Protein AF-A0A2P6SEM5-F1 (afdb_monomer_lite)

pLDDT: mean 83.67, std 12.97, range [39.5, 96.44]

Radius of gyration: 16.96 Å; chains: 1; bounding box: 48×29×45 Å

Organism: Rosa chinensis (NCBI:txid74649)

Structure (mmCIF, N/CA/C/O backbone):
data_AF-A0A2P6SEM5-F1
#
_entry.id   AF-A0A2P6SEM5-F1
#
loop_
_atom_site.group_PDB
_atom_site.id
_atom_site.type_symbol
_atom_site.label_atom_id
_atom_site.label_alt_id
_atom_site.label_comp_id
_atom_site.label_asym_id
_atom_site.label_entity_id
_atom_site.label_seq_id
_atom_site.pdbx_PDB_ins_code
_atom_site.Cartn_x
_atom_site.Cartn_y
_atom_site.Cartn_z
_atom_site.occupancy
_atom_site.B_iso_or_equiv
_atom_site.auth_seq_id
_atom_site.auth_comp_id
_atom_site.auth_asym_id
_atom_site.auth_atom_id
_atom_site.pdbx_PDB_model_num
ATOM 1 N N . MET A 1 1 ? -28.334 1.230 -0.173 1.00 42.72 1 MET A N 1
ATOM 2 C CA . MET A 1 1 ? -28.646 0.830 1.215 1.00 42.72 1 MET A CA 1
ATOM 3 C C . MET A 1 1 ? -27.446 1.240 2.062 1.00 42.72 1 MET A C 1
ATOM 5 O O . MET A 1 1 ? -26.422 0.581 1.981 1.00 42.72 1 MET A O 1
ATOM 9 N N . LYS A 1 2 ? -27.495 2.407 2.725 1.00 39.50 2 LYS A N 1
ATOM 10 C CA . LYS A 1 2 ? -26.401 2.884 3.588 1.00 39.50 2 LYS A CA 1
ATOM 11 C C . LYS A 1 2 ? -26.399 2.022 4.843 1.00 39.50 2 LYS A C 1
ATOM 13 O O . LYS A 1 2 ? -27.320 2.126 5.647 1.00 39.50 2 LYS A O 1
ATOM 18 N N . THR A 1 3 ? -25.429 1.131 4.980 1.00 47.25 3 THR A N 1
ATOM 19 C CA . THR A 1 3 ? -25.247 0.415 6.240 1.00 47.25 3 THR A CA 1
ATOM 20 C C . THR A 1 3 ? -24.396 1.272 7.161 1.00 47.25 3 THR A C 1
ATOM 22 O O . THR A 1 3 ? -23.399 1.844 6.740 1.00 47.25 3 THR A O 1
ATOM 25 N N . THR A 1 4 ? -24.797 1.328 8.421 1.00 54.16 4 THR A N 1
ATOM 26 C CA . THR A 1 4 ? -24.304 2.104 9.570 1.00 54.16 4 THR A CA 1
ATOM 27 C C . THR A 1 4 ? -22.833 1.849 9.971 1.00 54.16 4 THR A C 1
ATOM 29 O O . THR A 1 4 ? -22.451 2.048 11.123 1.00 54.16 4 THR A O 1
ATOM 32 N N . TYR A 1 5 ? -21.995 1.390 9.038 1.00 64.81 5 TYR A N 1
ATOM 33 C CA . TYR A 1 5 ? -20.649 0.862 9.266 1.00 64.81 5 TYR A CA 1
ATOM 34 C C . TYR A 1 5 ? -19.567 1.495 8.386 1.00 64.81 5 TYR A C 1
ATOM 36 O O . TYR A 1 5 ? -18.416 1.066 8.476 1.00 64.81 5 TYR A O 1
ATOM 44 N N . ASP A 1 6 ? -19.888 2.501 7.572 1.00 81.38 6 ASP A N 1
ATOM 45 C CA . ASP A 1 6 ? -18.871 3.191 6.781 1.00 81.38 6 ASP A CA 1
ATOM 46 C C . ASP A 1 6 ? -17.924 3.954 7.713 1.00 81.38 6 ASP A C 1
ATOM 48 O O . ASP A 1 6 ? -18.327 4.818 8.502 1.00 81.38 6 ASP A O 1
ATOM 52 N N . ARG A 1 7 ? -16.640 3.590 7.655 1.00 87.81 7 ARG A N 1
ATOM 53 C CA . ARG A 1 7 ? -15.608 4.139 8.535 1.00 87.81 7 ARG A CA 1
ATOM 54 C C . ARG A 1 7 ? -14.496 4.780 7.739 1.00 87.81 7 ARG A C 1
ATOM 56 O O . ARG A 1 7 ? -13.985 4.198 6.786 1.00 87.81 7 ARG A O 1
ATOM 63 N N . LEU A 1 8 ? -14.067 5.945 8.198 1.00 90.88 8 LEU A N 1
ATOM 64 C CA . LEU A 1 8 ? -12.895 6.630 7.679 1.00 90.88 8 LEU A CA 1
ATOM 65 C C . LEU A 1 8 ? -11.701 6.275 8.557 1.00 90.88 8 LEU A C 1
ATOM 67 O O . LEU A 1 8 ? -11.716 6.518 9.763 1.00 90.88 8 LEU A O 1
ATOM 71 N N . LEU A 1 9 ? -10.665 5.703 7.951 1.00 91.12 9 LEU A N 1
ATOM 72 C CA . LEU A 1 9 ? -9.380 5.499 8.605 1.00 91.12 9 LEU A CA 1
ATOM 73 C C . LEU A 1 9 ? -8.507 6.729 8.361 1.00 91.12 9 LEU A C 1
ATOM 75 O O . LEU A 1 9 ? -8.141 7.021 7.226 1.00 91.12 9 LEU A O 1
ATOM 79 N N . VAL A 1 10 ? -8.170 7.440 9.430 1.00 90.44 10 VAL A N 1
ATOM 80 C CA . VAL A 1 10 ? -7.454 8.714 9.370 1.00 90.44 10 VAL A CA 1
ATOM 81 C C . VAL A 1 10 ? -6.132 8.594 10.112 1.00 90.44 10 VAL A C 1
ATOM 83 O O . VAL A 1 10 ? -6.073 8.181 11.271 1.00 90.44 10 VAL A O 1
ATOM 86 N N . GLN A 1 11 ? -5.055 8.997 9.444 1.00 86.50 11 GLN A N 1
ATOM 87 C CA . GLN A 1 11 ? -3.754 9.163 10.076 1.00 86.50 11 GLN A CA 1
ATOM 88 C C . GLN A 1 11 ? -3.711 10.513 10.799 1.00 86.50 11 GLN A C 1
ATOM 90 O O . GLN A 1 11 ? -3.517 11.556 10.177 1.00 86.50 11 GLN A O 1
ATOM 95 N N . THR A 1 12 ? -3.911 10.499 12.116 1.00 73.94 12 THR A N 1
ATOM 96 C CA . THR A 1 12 ? -3.841 11.698 12.958 1.00 73.94 12 THR A CA 1
ATOM 97 C C . THR A 1 12 ? -2.395 11.970 13.372 1.00 73.94 12 THR A C 1
ATOM 99 O O . THR A 1 12 ? -1.648 11.060 13.731 1.00 73.94 12 THR A O 1
ATOM 102 N N . ARG A 1 13 ? -1.965 13.236 13.300 1.00 64.75 13 ARG A N 1
ATOM 103 C CA . ARG A 1 13 ? -0.644 13.668 13.780 1.00 64.75 13 ARG A CA 1
ATOM 104 C C . ARG A 1 13 ? -0.670 13.794 15.301 1.00 64.75 13 ARG A C 1
ATOM 106 O O . ARG A 1 13 ? -0.695 14.901 15.819 1.00 64.75 13 ARG A O 1
ATOM 113 N N . GLU A 1 14 ? -0.673 12.680 16.016 1.00 55.03 14 GLU A N 1
ATOM 114 C CA . GLU A 1 14 ? -0.444 12.707 17.460 1.00 55.03 14 GLU A CA 1
ATOM 115 C C . GLU A 1 14 ? 0.851 11.957 17.762 1.00 55.03 14 GLU A C 1
ATOM 117 O O . GLU A 1 14 ? 0.902 10.735 17.877 1.00 55.03 14 GLU A O 1
ATOM 122 N N . SER A 1 15 ? 1.951 12.711 17.778 1.00 50.16 15 SER A N 1
ATOM 123 C CA . SER A 1 15 ? 3.284 12.201 18.074 1.00 50.16 15 SER A CA 1
ATOM 124 C C . SER A 1 15 ? 3.467 12.095 19.585 1.00 50.16 15 SER A C 1
ATOM 126 O O . SER A 1 15 ? 4.014 12.995 20.220 1.00 50.16 15 SER A O 1
ATOM 128 N N . ARG A 1 16 ? 3.035 10.978 20.171 1.00 55.25 16 ARG A N 1
ATOM 129 C CA . ARG A 1 16 ? 3.664 10.481 21.400 1.00 55.25 16 ARG A CA 1
ATOM 130 C C . ARG A 1 16 ? 4.740 9.501 20.951 1.00 55.25 16 ARG A C 1
ATOM 132 O O . ARG A 1 16 ? 4.415 8.505 20.316 1.00 55.25 16 ARG A O 1
ATOM 139 N N . MET A 1 17 ? 5.997 9.864 21.196 1.00 56.28 17 MET A N 1
ATOM 140 C CA . MET A 1 17 ? 7.232 9.465 20.491 1.00 56.28 17 MET A CA 1
ATOM 141 C C . MET A 1 17 ? 7.621 7.974 20.470 1.00 56.28 17 MET A C 1
ATOM 143 O O . MET A 1 17 ? 8.775 7.667 20.229 1.00 56.28 17 MET A O 1
ATOM 147 N N . ASP A 1 18 ? 6.677 7.048 20.594 1.00 62.50 18 ASP A N 1
ATOM 148 C CA . ASP A 1 18 ? 6.921 5.620 20.389 1.00 62.50 18 ASP A CA 1
ATOM 149 C C . ASP A 1 18 ? 5.773 4.943 19.626 1.00 62.50 18 ASP A C 1
ATOM 151 O O . ASP A 1 18 ? 6.010 4.151 18.718 1.00 62.50 18 ASP A O 1
ATOM 155 N N . ARG A 1 19 ? 4.511 5.301 19.885 1.00 68.12 19 ARG A N 1
ATOM 156 C CA . ARG A 1 19 ? 3.351 4.590 19.325 1.00 68.12 19 ARG A CA 1
ATOM 157 C C . ARG A 1 19 ? 2.729 5.326 18.146 1.00 68.12 19 ARG A C 1
ATOM 159 O O . ARG A 1 19 ? 2.396 6.505 18.229 1.00 68.12 19 ARG A O 1
ATOM 166 N N . LYS A 1 20 ? 2.534 4.605 17.040 1.00 77.81 20 LYS A N 1
ATOM 167 C CA . LYS A 1 20 ? 1.843 5.106 15.844 1.00 77.81 20 LYS A CA 1
ATOM 168 C C . LYS A 1 20 ? 0.386 4.663 15.901 1.00 77.81 20 LYS A C 1
ATOM 170 O O . LYS A 1 20 ? 0.115 3.465 15.884 1.00 77.81 20 LYS A O 1
ATOM 175 N N . PHE A 1 21 ? -0.535 5.619 15.933 1.00 82.50 21 PHE A N 1
ATOM 176 C CA . PHE A 1 21 ? -1.970 5.349 15.951 1.00 82.50 21 PHE A CA 1
ATOM 177 C C . PHE A 1 21 ? -2.639 5.798 14.658 1.00 82.50 21 PHE A C 1
ATOM 179 O O . PHE A 1 21 ? -2.216 6.755 14.006 1.00 82.50 21 PHE A O 1
ATOM 186 N N . LEU A 1 22 ? -3.706 5.094 14.304 1.00 87.75 22 LEU A N 1
ATOM 187 C CA . LEU A 1 22 ? -4.664 5.497 13.288 1.00 87.75 22 LEU A CA 1
ATOM 188 C C . LEU A 1 22 ? -6.032 5.619 13.946 1.00 87.75 22 LEU A C 1
ATOM 190 O O . LEU A 1 22 ? -6.405 4.793 14.773 1.00 87.75 22 LEU A O 1
ATOM 194 N N . SER A 1 23 ? -6.782 6.647 13.583 1.00 90.06 23 SER A N 1
ATOM 195 C CA . SER A 1 23 ? -8.102 6.902 14.149 1.00 90.06 23 SER A CA 1
ATOM 196 C C . SER A 1 23 ? -9.183 6.445 13.178 1.00 90.06 23 SER A C 1
ATOM 198 O O . SER A 1 23 ? -9.115 6.742 11.986 1.00 90.06 23 SER A O 1
ATOM 200 N N . LEU A 1 24 ? -10.189 5.733 13.681 1.00 91.12 24 LEU A N 1
ATOM 201 C CA . LEU A 1 24 ? -11.408 5.434 12.940 1.00 91.12 24 LEU A CA 1
ATOM 202 C C . LEU A 1 24 ? -12.464 6.483 13.251 1.00 91.12 24 LEU A C 1
ATOM 204 O O . LEU A 1 24 ? -12.750 6.757 14.416 1.00 91.12 24 LEU A O 1
ATOM 208 N N . PHE A 1 25 ? -13.091 7.003 12.208 1.00 92.12 25 PHE A N 1
ATOM 209 C CA . PHE A 1 25 ? -14.193 7.950 12.291 1.00 92.12 25 PHE A CA 1
ATOM 210 C C . PHE A 1 25 ? -15.436 7.374 11.622 1.00 92.12 25 PHE A C 1
ATOM 212 O O . PHE A 1 25 ? -15.333 6.592 10.677 1.00 92.12 25 PHE A O 1
ATOM 219 N N . CYS A 1 26 ? -16.610 7.768 12.105 1.00 90.94 26 CYS A N 1
ATOM 220 C CA . CYS A 1 26 ? -17.852 7.566 11.364 1.00 90.94 26 CYS A CA 1
ATOM 221 C C . CYS A 1 26 ? -17.802 8.384 10.066 1.00 90.94 26 CYS A C 1
ATOM 223 O O . CYS A 1 26 ? -17.462 9.567 10.114 1.00 90.94 26 CYS A O 1
ATOM 225 N N . ALA A 1 27 ? -18.132 7.777 8.924 1.00 90.44 27 ALA A N 1
ATOM 226 C CA . ALA A 1 27 ? -18.087 8.477 7.642 1.00 90.44 27 ALA A CA 1
ATOM 227 C C . ALA A 1 27 ? -19.172 9.554 7.493 1.00 90.44 27 ALA A C 1
ATOM 229 O O . ALA A 1 27 ? -18.932 10.551 6.821 1.00 90.44 27 ALA A O 1
ATOM 230 N N . ASP A 1 28 ? -20.334 9.380 8.132 1.00 89.94 28 ASP A N 1
ATOM 231 C CA . ASP A 1 28 ? -21.425 10.357 8.047 1.00 89.94 28 ASP A CA 1
ATOM 232 C C . ASP A 1 28 ? -21.264 11.499 9.066 1.00 89.94 28 ASP A C 1
ATOM 234 O O . ASP A 1 28 ? -21.460 12.663 8.729 1.00 89.94 28 ASP A O 1
ATOM 238 N N . SER A 1 29 ? -20.918 11.185 10.322 1.00 92.69 29 SER A N 1
ATOM 239 C CA . SER A 1 29 ? -20.873 12.190 11.398 1.00 92.69 29 SER A CA 1
ATOM 240 C C . SER A 1 29 ? -19.490 12.777 11.663 1.00 92.69 29 SER A C 1
ATOM 242 O O . SER A 1 29 ? -19.381 13.732 12.427 1.00 92.69 29 SER A O 1
ATOM 244 N N . PHE A 1 30 ? -18.427 12.186 11.106 1.00 89.75 30 PHE A N 1
ATOM 245 C CA . PHE A 1 30 ? -17.031 12.519 11.418 1.00 89.75 30 PHE A CA 1
ATOM 246 C C . PHE A 1 30 ? -16.691 12.470 12.916 1.00 89.75 30 PHE A C 1
ATOM 248 O O . PHE A 1 30 ? -15.674 13.009 13.350 1.00 89.75 30 PHE A O 1
ATOM 255 N N . ALA A 1 31 ? -17.510 11.794 13.725 1.00 91.56 31 ALA A N 1
ATOM 256 C CA . ALA A 1 31 ? -17.198 11.544 15.121 1.00 91.56 31 ALA A CA 1
ATOM 257 C C . ALA A 1 31 ? -16.099 10.478 15.216 1.00 91.56 31 ALA A C 1
ATOM 259 O O . ALA A 1 31 ? -16.181 9.428 14.564 1.00 91.56 31 ALA A O 1
ATOM 260 N N . LYS A 1 32 ? -15.072 10.741 16.036 1.00 91.25 32 LYS A N 1
ATOM 261 C CA . LYS A 1 32 ? -14.029 9.755 16.342 1.00 91.25 32 LYS A CA 1
ATOM 262 C C . LYS A 1 32 ? -14.683 8.575 17.043 1.00 91.25 32 LYS A C 1
ATOM 264 O O . LYS A 1 32 ? -15.340 8.739 18.065 1.00 91.25 32 LYS A O 1
ATOM 269 N N . PHE A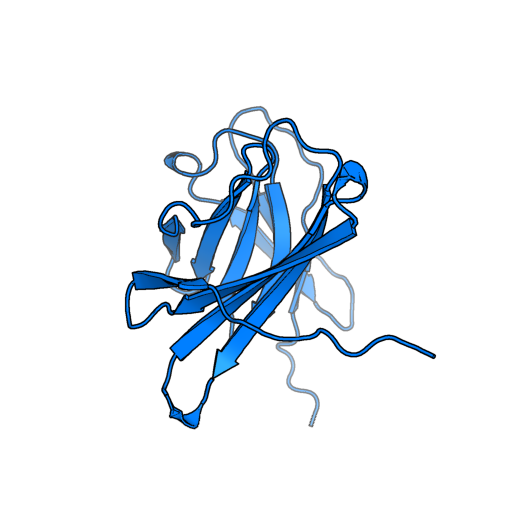 1 33 ? -14.491 7.390 16.489 1.00 88.38 33 PHE A N 1
ATOM 270 C CA . PHE A 1 33 ? -15.027 6.164 17.050 1.00 88.38 33 PHE A CA 1
ATOM 271 C C . PHE A 1 33 ? -13.998 5.423 17.898 1.00 88.38 33 PHE A C 1
ATOM 273 O O . PHE A 1 33 ? -14.319 4.961 18.987 1.00 88.38 33 PHE A O 1
ATOM 280 N N . SER A 1 34 ? -12.771 5.269 17.394 1.00 89.25 34 SER A N 1
ATOM 281 C CA . SER A 1 34 ? -11.718 4.539 18.104 1.00 89.25 34 SER A CA 1
ATOM 282 C C . SER A 1 34 ? -10.329 4.889 17.591 1.00 89.25 34 SER A C 1
ATOM 284 O O . SER A 1 34 ? -10.170 5.457 16.510 1.00 89.25 34 SER A O 1
ATOM 286 N N . GLU A 1 35 ? -9.317 4.468 18.343 1.00 89.62 35 GLU A N 1
ATOM 287 C CA . GLU A 1 35 ? -7.925 4.439 17.903 1.00 89.62 35 GLU A CA 1
ATOM 288 C C . GLU A 1 35 ? -7.475 3.003 17.681 1.00 89.62 35 GLU A C 1
ATOM 290 O O . GLU A 1 35 ? -7.879 2.084 18.393 1.00 89.62 35 GLU A O 1
ATOM 295 N N . ILE A 1 36 ? -6.633 2.818 16.675 1.00 87.81 36 ILE A N 1
ATOM 296 C CA . ILE A 1 36 ? -5.990 1.556 16.367 1.00 87.81 36 ILE A CA 1
ATOM 297 C C . ILE A 1 36 ? -4.489 1.781 16.447 1.00 87.81 36 ILE A C 1
ATOM 299 O O . ILE A 1 36 ? -3.922 2.582 15.702 1.00 87.81 36 ILE A O 1
ATOM 303 N N . GLU A 1 37 ? -3.847 1.051 17.349 1.00 83.81 37 GLU A N 1
ATOM 304 C CA . GLU A 1 37 ? -2.396 1.027 17.458 1.00 83.81 37 GLU A CA 1
ATOM 305 C C . GLU A 1 37 ? -1.803 0.201 16.312 1.00 83.81 37 GLU A C 1
ATOM 307 O O . GLU A 1 37 ? -2.203 -0.943 16.067 1.00 83.81 37 GLU A O 1
ATOM 312 N N . LEU A 1 38 ? -0.841 0.777 15.593 1.00 80.81 38 LEU A N 1
ATOM 313 C CA . LEU A 1 38 ? -0.039 0.021 14.643 1.00 80.81 38 LEU A CA 1
ATOM 314 C C . LEU A 1 38 ? 0.982 -0.825 15.404 1.00 80.81 38 LEU A C 1
ATOM 316 O O . LEU A 1 38 ? 1.594 -0.333 16.353 1.00 80.81 38 LEU A O 1
ATOM 320 N N . PRO A 1 39 ? 1.246 -2.067 14.967 1.00 75.81 39 PRO A N 1
ATOM 321 C CA . PRO A 1 39 ? 2.300 -2.879 15.557 1.00 75.81 39 PRO A CA 1
ATOM 322 C C . PRO A 1 39 ? 3.668 -2.222 15.299 1.00 75.81 39 PRO A C 1
ATOM 324 O O . PRO A 1 39 ? 4.277 -2.402 14.242 1.00 75.81 39 PRO A O 1
ATOM 327 N N . MET A 1 40 ? 4.135 -1.447 16.284 1.00 62.09 40 MET A N 1
ATOM 328 C CA . MET A 1 40 ? 5.295 -0.548 16.211 1.00 62.09 40 MET A CA 1
ATOM 329 C C . MET A 1 40 ? 6.573 -1.206 15.698 1.00 62.09 40 MET A C 1
ATOM 331 O O . MET A 1 40 ? 7.354 -0.568 14.998 1.00 62.09 40 MET A O 1
ATOM 335 N N . ILE A 1 41 ? 6.771 -2.489 16.018 1.00 62.41 41 ILE A N 1
ATOM 336 C CA . ILE A 1 41 ? 7.996 -3.243 15.710 1.00 62.41 41 ILE A CA 1
ATOM 337 C C . ILE A 1 41 ? 8.282 -3.259 14.196 1.00 62.41 41 ILE A C 1
ATOM 339 O O . ILE A 1 41 ? 9.413 -3.498 13.778 1.00 62.41 41 ILE A O 1
ATOM 343 N N . LYS A 1 42 ? 7.275 -2.998 13.353 1.00 65.25 42 LYS A N 1
ATOM 344 C CA . LYS A 1 42 ? 7.370 -3.248 11.915 1.00 65.25 42 LYS A CA 1
ATOM 345 C C . LYS A 1 42 ? 7.572 -2.016 11.030 1.00 65.25 42 LYS A C 1
ATOM 347 O O . LYS A 1 42 ? 7.999 -2.212 9.901 1.00 65.25 42 LYS A O 1
ATOM 352 N N . ILE A 1 43 ? 7.331 -0.785 11.503 1.00 77.50 43 ILE A N 1
ATOM 353 C CA . ILE A 1 43 ? 7.542 0.438 10.699 1.00 77.50 43 ILE A CA 1
ATOM 354 C C . ILE A 1 43 ? 8.477 1.390 11.442 1.00 77.50 43 ILE A C 1
ATOM 356 O O . ILE A 1 43 ? 8.054 2.083 12.371 1.00 77.50 43 ILE A O 1
ATOM 360 N N . LYS A 1 44 ? 9.734 1.477 10.998 1.00 71.38 44 LYS A N 1
ATOM 361 C CA . LYS A 1 44 ? 10.770 2.291 11.655 1.00 71.38 44 LYS A CA 1
ATOM 362 C C . LYS A 1 44 ? 10.605 3.790 11.405 1.00 71.38 44 LYS A C 1
ATOM 364 O O . LYS A 1 44 ? 10.836 4.587 12.305 1.00 71.38 44 LYS A O 1
ATOM 369 N N . SER A 1 45 ? 10.125 4.181 10.228 1.00 74.94 45 SER A N 1
ATOM 370 C CA . SER A 1 45 ? 10.105 5.577 9.782 1.00 74.94 45 SER A CA 1
ATOM 371 C C . SER A 1 45 ? 8.686 6.115 9.543 1.00 74.94 45 SER A C 1
ATOM 373 O O . SER A 1 45 ? 7.690 5.467 9.887 1.00 74.94 45 SER A O 1
ATOM 375 N N . TYR A 1 46 ? 8.555 7.354 9.066 1.00 81.38 46 TYR A N 1
ATOM 376 C CA . TYR A 1 46 ? 7.245 7.933 8.760 1.00 81.38 46 TYR A CA 1
ATOM 377 C C . TYR A 1 46 ? 6.556 7.114 7.663 1.00 81.38 46 TYR A C 1
ATOM 379 O O . TYR A 1 46 ? 7.194 6.704 6.699 1.00 81.38 46 TYR A O 1
ATOM 387 N N . PHE A 1 47 ? 5.249 6.896 7.791 1.00 86.00 47 PHE A N 1
ATOM 388 C CA . PHE A 1 47 ? 4.470 6.143 6.810 1.00 86.00 47 PHE A CA 1
ATOM 389 C C . PHE A 1 47 ? 3.241 6.916 6.355 1.00 86.00 47 PHE A C 1
ATOM 391 O O . PHE A 1 47 ? 2.824 7.879 6.997 1.00 86.00 47 PHE A O 1
ATOM 398 N N . ARG A 1 48 ? 2.650 6.469 5.252 1.00 87.38 48 ARG A N 1
ATOM 399 C CA . ARG A 1 48 ? 1.389 6.956 4.696 1.00 87.38 48 ARG A CA 1
ATOM 400 C C . ARG A 1 48 ? 0.457 5.784 4.428 1.00 87.38 48 ARG A C 1
ATOM 402 O O . ARG A 1 48 ? 0.907 4.699 4.058 1.00 87.38 48 ARG A O 1
ATOM 409 N N . ILE A 1 49 ? -0.841 6.029 4.573 1.00 90.75 49 ILE A N 1
ATOM 410 C CA . ILE A 1 49 ? -1.884 5.167 4.012 1.00 90.75 49 ILE A CA 1
ATOM 411 C C . ILE A 1 49 ? -1.999 5.521 2.529 1.00 90.75 49 ILE A C 1
ATOM 413 O O . ILE A 1 49 ? -2.214 6.687 2.207 1.00 90.75 49 ILE A O 1
ATOM 417 N N . VAL A 1 50 ? -1.829 4.549 1.630 1.00 90.81 50 VAL A N 1
ATOM 418 C CA . VAL A 1 50 ? -1.988 4.803 0.183 1.00 90.81 50 VAL A CA 1
ATOM 419 C C . VAL A 1 50 ? -3.400 4.464 -0.267 1.00 90.81 50 VAL A C 1
ATOM 421 O O . VAL A 1 50 ? -4.001 5.220 -1.018 1.00 90.81 50 VAL A O 1
ATOM 424 N N . SER A 1 51 ? -3.926 3.322 0.178 1.00 90.94 51 SER A N 1
ATOM 425 C CA . SER A 1 51 ? -5.285 2.877 -0.136 1.00 90.94 51 SER A CA 1
ATOM 426 C C . SER A 1 51 ? -5.712 1.725 0.776 1.00 90.94 51 SER A C 1
ATOM 428 O O . SER A 1 51 ? -4.922 1.207 1.576 1.00 90.94 51 SER A O 1
ATOM 430 N N . SER A 1 52 ? -6.973 1.323 0.650 1.00 91.50 52 SER A N 1
ATOM 431 C CA . SER A 1 52 ? -7.538 0.152 1.307 1.00 91.50 52 SER A CA 1
ATOM 432 C C . SER A 1 52 ? -8.506 -0.581 0.378 1.00 91.50 52 SER A C 1
ATOM 434 O O . SER A 1 52 ? -9.076 0.009 -0.538 1.00 91.50 52 SER A O 1
ATOM 436 N N . TYR A 1 53 ? -8.687 -1.879 0.617 1.00 91.12 53 TYR A N 1
ATOM 437 C CA . TYR A 1 53 ? -9.676 -2.708 -0.068 1.00 91.12 53 TYR A CA 1
ATOM 438 C C . TYR A 1 53 ? -10.116 -3.859 0.845 1.00 91.12 53 TYR A C 1
ATOM 440 O O . TYR A 1 53 ? -9.269 -4.553 1.410 1.00 91.12 53 TYR A O 1
ATOM 448 N N . ASN A 1 54 ? -11.428 -4.062 1.015 1.00 89.00 54 ASN A N 1
ATOM 449 C CA . ASN A 1 54 ? -12.019 -5.086 1.897 1.00 89.00 54 ASN A CA 1
ATOM 450 C C . ASN A 1 54 ? -11.384 -5.144 3.303 1.00 89.00 54 ASN A C 1
ATOM 452 O O . ASN A 1 54 ? -11.054 -6.208 3.821 1.00 89.00 54 ASN A O 1
ATOM 456 N N . GLY A 1 55 ? -11.158 -3.976 3.912 1.00 88.88 55 GLY A N 1
ATOM 457 C CA . GLY A 1 55 ? -10.563 -3.859 5.248 1.00 88.88 55 GLY A CA 1
ATOM 458 C C . GLY A 1 55 ? -9.051 -4.105 5.315 1.00 88.88 55 GLY A C 1
ATOM 459 O O . GLY A 1 55 ? -8.457 -3.896 6.370 1.00 88.88 55 GLY A O 1
ATOM 460 N N . VAL A 1 56 ? -8.403 -4.493 4.214 1.00 92.50 56 VAL A N 1
ATOM 461 C CA . VAL A 1 56 ? -6.941 -4.543 4.113 1.00 92.50 56 VAL A CA 1
ATOM 462 C C . VAL A 1 56 ? -6.429 -3.169 3.709 1.00 92.50 56 VAL A C 1
ATOM 464 O O . VAL A 1 56 ? -6.915 -2.562 2.758 1.00 92.50 56 VAL A O 1
ATOM 467 N N . VAL A 1 57 ? -5.439 -2.677 4.441 1.00 92.69 57 VAL A N 1
ATOM 468 C CA . VAL A 1 57 ? -4.821 -1.368 4.255 1.00 92.69 57 VAL A CA 1
ATOM 469 C C . VAL A 1 57 ? -3.423 -1.561 3.686 1.00 92.69 57 VAL A C 1
ATOM 471 O O . VAL A 1 57 ? -2.633 -2.342 4.222 1.00 92.69 57 VAL A O 1
ATOM 474 N N . TYR A 1 58 ? -3.106 -0.822 2.627 1.00 93.69 58 TYR A N 1
ATOM 475 C CA . TYR A 1 58 ? -1.757 -0.749 2.086 1.00 93.69 58 TYR A CA 1
ATOM 476 C C . TYR A 1 58 ? -1.040 0.493 2.621 1.00 93.69 58 TYR A C 1
ATOM 478 O O . TYR A 1 58 ? -1.506 1.631 2.470 1.00 93.69 58 TYR A O 1
ATOM 486 N N . LEU A 1 59 ? 0.113 0.261 3.244 1.00 91.69 59 LEU A N 1
ATOM 487 C CA . LEU A 1 59 ? 0.943 1.285 3.867 1.00 91.69 59 LEU A CA 1
ATOM 488 C C . LEU A 1 59 ? 2.286 1.399 3.150 1.00 91.69 59 LEU A C 1
ATOM 490 O O . LEU A 1 59 ? 2.835 0.416 2.648 1.00 91.69 59 LEU A O 1
ATOM 494 N N . TYR A 1 60 ? 2.821 2.614 3.154 1.00 88.00 60 TYR A N 1
ATOM 495 C CA . TYR A 1 60 ? 4.071 2.963 2.497 1.00 88.00 60 TYR A CA 1
ATOM 496 C C . TYR A 1 60 ? 4.936 3.830 3.405 1.00 88.00 60 TYR A C 1
ATOM 498 O O . TYR A 1 60 ? 4.441 4.856 3.874 1.00 88.00 60 TYR A O 1
ATOM 506 N N . ASP A 1 61 ? 6.194 3.461 3.652 1.00 87.06 61 ASP A N 1
ATOM 507 C CA . ASP A 1 61 ? 7.090 4.252 4.506 1.00 87.06 61 ASP A CA 1
ATOM 508 C C . ASP A 1 61 ? 8.134 5.081 3.742 1.00 87.06 61 ASP A C 1
ATOM 510 O O . ASP A 1 61 ? 8.284 5.002 2.519 1.00 87.06 61 ASP A O 1
ATOM 514 N N . SER A 1 62 ? 8.821 5.960 4.472 1.00 83.19 62 SER A N 1
ATOM 515 C CA . SER A 1 62 ? 9.853 6.833 3.914 1.00 83.19 62 SER A CA 1
ATOM 516 C C . SER A 1 62 ? 11.129 6.097 3.503 1.00 83.19 62 SER A C 1
ATOM 518 O O . SER A 1 62 ? 11.871 6.647 2.693 1.00 83.19 62 SER A O 1
ATOM 520 N N . ASP A 1 63 ? 11.350 4.871 3.987 1.00 83.44 63 ASP A N 1
ATOM 521 C CA . ASP A 1 63 ? 12.455 3.994 3.558 1.00 83.44 63 ASP A CA 1
ATOM 522 C C . ASP A 1 63 ? 12.114 3.201 2.292 1.00 83.44 63 ASP A C 1
ATOM 524 O O . ASP A 1 63 ? 12.932 2.447 1.767 1.00 83.44 63 ASP A O 1
ATOM 528 N N . TYR A 1 64 ? 10.918 3.445 1.764 1.00 82.56 64 TYR A N 1
ATOM 529 C CA . TYR A 1 64 ? 10.366 2.863 0.559 1.00 82.56 64 TYR A CA 1
ATOM 530 C C . TYR A 1 64 ? 9.889 1.425 0.688 1.00 82.56 64 TYR A C 1
ATOM 532 O O . TYR A 1 64 ? 9.606 0.778 -0.326 1.00 82.56 64 TYR A O 1
ATOM 540 N N . GLU A 1 65 ? 9.717 0.972 1.924 1.00 86.56 65 GLU A N 1
ATOM 541 C CA . GLU A 1 65 ? 9.134 -0.313 2.247 1.00 86.56 65 GLU A CA 1
ATOM 542 C C . GLU A 1 65 ? 7.606 -0.249 2.162 1.00 86.56 65 GLU A C 1
ATOM 544 O O . GLU A 1 65 ? 6.959 0.796 2.314 1.00 86.56 65 GLU A O 1
ATOM 549 N N . THR A 1 66 ? 7.017 -1.408 1.889 1.00 89.56 66 THR A N 1
ATOM 550 C CA . THR A 1 66 ? 5.587 -1.551 1.616 1.00 89.56 66 THR A CA 1
ATOM 551 C C . THR A 1 66 ? 4.995 -2.608 2.537 1.00 89.56 66 THR A C 1
ATOM 553 O O . THR A 1 66 ? 5.631 -3.626 2.837 1.00 89.56 66 THR A O 1
ATOM 556 N N . TYR A 1 67 ? 3.773 -2.367 3.010 1.00 91.81 67 TYR A N 1
ATOM 557 C CA . TYR A 1 67 ? 3.142 -3.222 4.009 1.00 91.81 67 TYR A CA 1
ATOM 558 C C . TYR A 1 67 ? 1.661 -3.432 3.716 1.00 91.81 67 TYR A C 1
ATOM 560 O O . TYR A 1 67 ? 0.963 -2.515 3.286 1.00 91.81 67 TYR A O 1
ATOM 568 N N . LEU A 1 68 ? 1.179 -4.632 4.029 1.00 93.19 68 LEU A N 1
ATOM 569 C CA . LEU A 1 68 ? -0.241 -4.945 4.122 1.00 93.19 68 LEU A CA 1
ATOM 570 C C . LEU A 1 68 ? -0.626 -5.101 5.584 1.00 93.19 68 LEU A C 1
ATOM 572 O O . LEU A 1 68 ? 0.026 -5.820 6.348 1.00 93.19 68 LEU A O 1
ATOM 576 N N . TRP A 1 69 ? -1.716 -4.453 5.965 1.00 92.81 69 TRP A N 1
ATOM 577 C CA . TRP A 1 69 ? -2.226 -4.497 7.321 1.00 92.81 69 TRP A CA 1
ATOM 578 C C . TRP A 1 69 ? -3.730 -4.715 7.326 1.00 92.81 69 TRP A C 1
ATOM 580 O O . TRP A 1 69 ? -4.480 -3.954 6.726 1.00 92.81 69 TRP A O 1
ATOM 590 N N . ASN A 1 70 ? -4.172 -5.753 8.029 1.00 92.50 70 ASN A N 1
ATOM 591 C CA . ASN A 1 70 ? -5.576 -5.959 8.342 1.00 92.50 70 ASN A CA 1
ATOM 592 C C . ASN A 1 70 ? -5.781 -5.667 9.842 1.00 92.50 70 ASN A C 1
ATOM 594 O O . ASN A 1 70 ? -5.405 -6.505 10.675 1.00 92.50 70 ASN A O 1
ATOM 598 N N . PRO A 1 71 ? -6.340 -4.494 10.204 1.00 88.31 71 PRO A N 1
ATOM 599 C CA . PRO A 1 71 ? -6.565 -4.116 11.596 1.00 88.31 71 PRO A CA 1
ATOM 600 C C . PRO A 1 71 ? -7.535 -5.058 12.317 1.00 88.31 71 PRO A C 1
ATOM 602 O O . PRO A 1 71 ? -7.308 -5.373 13.484 1.00 88.31 71 PRO A O 1
ATOM 605 N N . SER A 1 72 ? -8.565 -5.560 11.628 1.00 87.44 72 SER A N 1
ATOM 606 C CA . SER A 1 72 ? -9.628 -6.385 12.222 1.00 87.44 72 SER A CA 1
ATOM 607 C C . SER A 1 72 ? -9.114 -7.717 12.764 1.00 87.44 72 SER A C 1
ATOM 609 O O . SER A 1 72 ? -9.564 -8.173 13.809 1.00 87.44 72 SER A O 1
ATOM 611 N N . ILE A 1 73 ? -8.134 -8.319 12.083 1.00 90.50 73 ILE A N 1
ATOM 612 C CA . ILE A 1 73 ? -7.484 -9.569 12.519 1.00 90.50 73 ILE A CA 1
ATOM 613 C C . ILE A 1 73 ? -6.070 -9.345 13.070 1.00 90.50 73 ILE A C 1
ATOM 615 O O . ILE A 1 73 ? -5.331 -10.303 13.289 1.00 90.50 73 ILE A O 1
ATOM 619 N N . ARG A 1 74 ? -5.666 -8.080 13.249 1.00 87.44 74 ARG A N 1
ATOM 620 C CA . ARG A 1 74 ? -4.349 -7.661 13.759 1.00 87.44 74 ARG A CA 1
ATOM 621 C C . ARG A 1 74 ? -3.158 -8.275 13.004 1.00 87.44 74 ARG A C 1
ATOM 623 O O . ARG A 1 74 ? -2.074 -8.432 13.567 1.00 87.44 74 ARG A O 1
ATOM 630 N N . LYS A 1 75 ? -3.324 -8.606 11.718 1.00 90.12 75 LYS A N 1
ATOM 631 C CA . LYS A 1 75 ? -2.245 -9.154 10.881 1.00 90.12 75 LYS A CA 1
ATOM 632 C C . LYS A 1 75 ? -1.535 -8.035 10.139 1.00 90.12 75 LYS A C 1
ATOM 634 O O . LYS A 1 75 ? -2.160 -7.227 9.462 1.00 90.12 75 LYS A O 1
ATOM 639 N N . PHE A 1 76 ? -0.212 -8.023 10.248 1.00 90.38 76 PHE A N 1
ATOM 640 C CA . PHE A 1 76 ? 0.653 -7.052 9.589 1.00 90.38 76 PHE A CA 1
ATOM 641 C C . PHE A 1 76 ? 1.782 -7.781 8.865 1.00 90.38 76 PHE A C 1
ATOM 643 O O . PHE A 1 76 ? 2.531 -8.539 9.494 1.00 90.38 76 PHE A O 1
ATOM 650 N N . LYS A 1 77 ? 1.936 -7.517 7.569 1.00 90.81 77 LYS A N 1
ATOM 651 C CA . LYS A 1 77 ? 2.911 -8.153 6.683 1.00 90.81 77 LYS A CA 1
ATOM 652 C C . LYS A 1 77 ? 3.738 -7.081 5.977 1.00 90.81 77 LYS A C 1
ATOM 654 O O . LYS A 1 77 ? 3.176 -6.215 5.315 1.00 90.81 77 LYS A O 1
ATOM 659 N N . ARG A 1 78 ? 5.065 -7.161 6.095 1.00 91.44 78 ARG A N 1
ATOM 660 C CA . ARG A 1 78 ? 5.982 -6.447 5.196 1.00 91.44 78 ARG A CA 1
ATOM 661 C C . ARG A 1 78 ? 6.059 -7.226 3.890 1.00 91.44 78 ARG A C 1
ATOM 663 O O . ARG A 1 78 ? 6.183 -8.449 3.937 1.00 91.44 78 ARG A O 1
ATOM 670 N N . LEU A 1 79 ? 5.950 -6.542 2.758 1.00 92.00 79 LEU A N 1
ATOM 671 C CA . LEU A 1 79 ? 6.121 -7.192 1.463 1.00 92.00 79 LEU A CA 1
ATOM 672 C C . LEU A 1 79 ? 7.609 -7.423 1.181 1.00 92.00 79 LEU A C 1
ATOM 674 O O . LEU A 1 79 ? 8.478 -6.798 1.789 1.00 92.00 79 LEU A O 1
ATOM 678 N N . SER A 1 80 ? 7.909 -8.341 0.267 1.00 91.31 80 SER A N 1
ATOM 679 C CA . SER A 1 80 ? 9.271 -8.521 -0.236 1.00 91.31 80 SER A CA 1
ATOM 680 C C . SER A 1 80 ? 9.792 -7.220 -0.849 1.00 91.31 80 SER A C 1
ATOM 682 O O . SER A 1 80 ? 9.007 -6.432 -1.390 1.00 91.31 80 S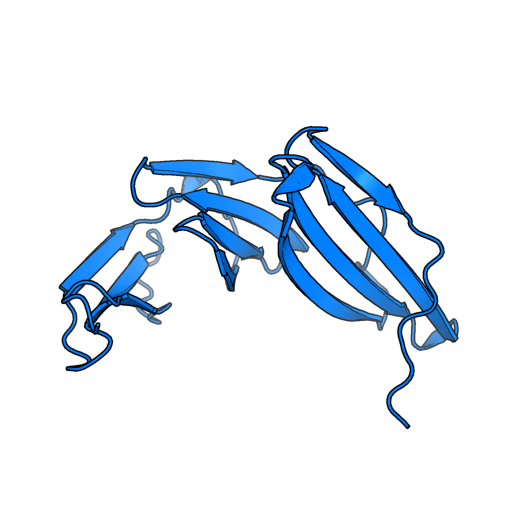ER A O 1
ATOM 684 N N . GLN A 1 81 ? 11.112 -7.028 -0.826 1.00 89.56 81 GLN A N 1
ATOM 685 C CA . GLN A 1 81 ? 11.749 -5.914 -1.522 1.00 89.56 81 GLN A CA 1
ATOM 686 C C . GLN A 1 81 ? 11.329 -5.929 -2.994 1.00 89.56 81 GLN A C 1
ATOM 688 O O . GLN A 1 81 ? 11.342 -6.966 -3.658 1.00 89.56 81 GLN A O 1
ATOM 693 N N . ALA A 1 82 ? 10.928 -4.769 -3.486 1.00 89.69 82 ALA A N 1
ATOM 694 C CA . ALA A 1 82 ? 10.539 -4.615 -4.872 1.00 89.69 82 ALA A CA 1
ATOM 695 C C . ALA A 1 82 ? 11.742 -4.638 -5.827 1.00 89.69 82 ALA A C 1
ATOM 697 O O . ALA A 1 82 ? 12.865 -4.340 -5.421 1.00 89.69 82 ALA A O 1
ATOM 698 N N . LEU A 1 83 ? 11.503 -4.974 -7.099 1.00 91.06 83 LEU A N 1
ATOM 699 C CA . LEU A 1 83 ? 12.566 -5.243 -8.077 1.00 91.06 83 LEU A CA 1
ATOM 700 C C . LEU A 1 83 ? 13.226 -3.975 -8.604 1.00 91.06 83 LEU A C 1
ATOM 702 O O . LEU A 1 83 ? 14.348 -4.027 -9.112 1.00 91.06 83 LEU A O 1
ATOM 706 N N . ILE A 1 84 ? 12.502 -2.861 -8.590 1.00 88.00 84 ILE A N 1
ATOM 707 C CA . ILE A 1 84 ? 12.997 -1.588 -9.095 1.00 88.00 84 ILE A CA 1
ATOM 708 C C . ILE A 1 84 ? 13.326 -0.682 -7.912 1.00 88.00 84 ILE A C 1
ATOM 710 O O . ILE A 1 84 ? 12.438 -0.219 -7.177 1.00 88.00 84 ILE A O 1
ATOM 714 N N . ASP A 1 85 ? 14.624 -0.418 -7.748 1.00 83.31 85 ASP A N 1
ATOM 715 C CA . ASP A 1 85 ? 15.096 0.544 -6.765 1.00 83.31 85 ASP A CA 1
ATOM 716 C C . ASP A 1 85 ? 14.855 1.968 -7.262 1.00 83.31 85 ASP A C 1
ATOM 718 O O . ASP A 1 85 ? 15.207 2.355 -8.377 1.00 83.31 85 ASP A O 1
ATOM 722 N N . ARG A 1 86 ? 14.234 2.757 -6.394 1.00 77.31 86 ARG A N 1
ATOM 723 C CA . ARG A 1 86 ? 13.968 4.175 -6.625 1.00 77.31 86 ARG A CA 1
ATOM 724 C C . ARG A 1 86 ? 14.953 5.079 -5.884 1.00 77.31 86 ARG A C 1
ATOM 726 O O . ARG A 1 86 ? 14.925 6.290 -6.090 1.00 77.31 86 ARG A O 1
ATOM 733 N N . ARG A 1 87 ? 15.789 4.525 -4.996 1.00 72.25 87 ARG A N 1
ATOM 734 C CA . ARG A 1 87 ? 16.785 5.283 -4.233 1.00 72.25 87 ARG A CA 1
ATOM 735 C C . ARG A 1 87 ? 17.795 5.916 -5.193 1.00 72.25 87 ARG A C 1
ATOM 737 O O . ARG A 1 87 ? 18.298 5.274 -6.106 1.00 72.25 87 ARG A O 1
ATOM 744 N N . GLY A 1 88 ? 18.065 7.207 -4.999 1.00 64.81 88 GLY A N 1
ATOM 745 C CA . GLY A 1 88 ? 19.069 7.952 -5.770 1.00 64.81 88 GLY A CA 1
ATOM 746 C C . GLY A 1 88 ? 18.640 8.431 -7.164 1.00 64.81 88 GLY A C 1
ATOM 747 O O . GLY A 1 88 ? 19.428 9.097 -7.835 1.00 64.81 88 GLY A O 1
ATOM 748 N N . LEU A 1 89 ? 17.408 8.160 -7.609 1.00 66.81 89 LEU A N 1
ATOM 749 C CA . LEU A 1 89 ? 16.900 8.611 -8.908 1.00 66.81 89 LEU A CA 1
ATOM 750 C C . LEU A 1 89 ? 15.760 9.623 -8.728 1.00 66.81 89 LEU A C 1
ATOM 752 O O . LEU A 1 89 ? 14.845 9.411 -7.937 1.00 66.81 89 LEU A O 1
ATOM 756 N N . LEU A 1 90 ? 15.789 10.720 -9.500 1.00 65.56 90 LEU A N 1
ATOM 757 C CA . LEU A 1 90 ? 14.642 11.623 -9.660 1.00 65.56 90 LEU A CA 1
ATOM 758 C C . LEU A 1 90 ? 13.548 10.881 -10.439 1.00 65.56 90 LEU A C 1
ATOM 760 O O . LEU A 1 90 ? 13.452 10.989 -11.665 1.00 65.56 90 LEU A O 1
ATOM 764 N N . ALA A 1 91 ? 12.769 10.078 -9.720 1.00 73.44 91 ALA A N 1
ATOM 765 C CA . ALA A 1 91 ? 11.661 9.313 -10.256 1.00 73.44 91 ALA A CA 1
ATOM 766 C C . ALA A 1 91 ? 10.339 9.770 -9.634 1.00 73.44 91 ALA A C 1
ATOM 768 O O . ALA A 1 91 ? 10.234 9.943 -8.419 1.00 73.44 91 ALA A O 1
ATOM 769 N N . ARG A 1 92 ? 9.311 9.947 -10.468 1.00 84.06 92 ARG A N 1
ATOM 770 C CA . ARG A 1 92 ? 7.926 10.043 -9.987 1.00 84.06 92 ARG A CA 1
ATOM 771 C C . ARG A 1 92 ? 7.389 8.629 -9.798 1.00 84.06 92 ARG A C 1
ATOM 773 O O . ARG A 1 92 ? 7.742 7.735 -10.562 1.00 84.06 92 ARG A O 1
ATOM 780 N N . SER A 1 93 ? 6.544 8.424 -8.792 1.00 85.81 93 SER A N 1
ATOM 781 C CA . SER A 1 93 ? 5.927 7.120 -8.539 1.00 85.81 93 SER A CA 1
ATOM 782 C C . SER A 1 93 ? 4.419 7.238 -8.394 1.00 85.81 93 SER A C 1
ATOM 784 O O . SER A 1 93 ? 3.960 8.023 -7.564 1.00 85.81 93 SER A O 1
ATOM 786 N N . ALA A 1 94 ? 3.678 6.402 -9.115 1.00 88.12 94 ALA A N 1
ATOM 787 C CA . ALA A 1 94 ? 2.289 6.091 -8.808 1.00 88.12 94 ALA A CA 1
ATOM 788 C C . ALA A 1 94 ? 2.213 4.679 -8.215 1.00 88.12 94 ALA A C 1
ATOM 790 O O . ALA A 1 94 ? 2.926 3.772 -8.650 1.00 88.12 94 ALA A O 1
ATOM 791 N N . ILE A 1 95 ? 1.382 4.507 -7.189 1.00 89.69 95 ILE A N 1
ATOM 792 C CA . ILE A 1 95 ? 1.189 3.228 -6.506 1.00 89.69 95 ILE A CA 1
ATOM 793 C C . ILE A 1 95 ? -0.309 2.960 -6.432 1.00 89.69 95 ILE A C 1
ATOM 795 O O . ILE A 1 95 ? -1.061 3.806 -5.955 1.00 89.69 95 ILE A O 1
ATOM 799 N N . GLY A 1 96 ? -0.719 1.783 -6.890 1.00 91.25 96 GLY A N 1
ATOM 800 C CA . GLY A 1 96 ? -2.077 1.272 -6.755 1.00 91.25 96 GLY A CA 1
ATOM 801 C C . GLY A 1 96 ? -2.080 -0.016 -5.944 1.00 91.25 96 GLY A C 1
ATOM 802 O O . GLY A 1 96 ? -1.137 -0.802 -6.018 1.00 91.25 96 GLY A O 1
ATOM 803 N N . PHE A 1 97 ? -3.141 -0.245 -5.184 1.00 94.81 97 PHE A N 1
ATOM 804 C CA . PHE A 1 97 ? -3.390 -1.511 -4.506 1.00 94.81 97 PHE A CA 1
ATOM 805 C C . PHE A 1 97 ? -4.850 -1.901 -4.709 1.00 94.81 97 PHE A C 1
ATOM 807 O O . PHE A 1 97 ? -5.733 -1.045 -4.719 1.00 94.81 97 PHE A O 1
ATOM 814 N N . GLY A 1 98 ? -5.086 -3.192 -4.908 1.00 93.88 98 GLY A N 1
ATOM 815 C CA . GLY A 1 98 ? -6.416 -3.723 -5.147 1.00 93.88 98 GLY A CA 1
ATOM 816 C C . GLY A 1 98 ? -6.449 -5.236 -5.048 1.00 93.88 98 GLY A C 1
ATOM 817 O O . GLY A 1 98 ? -5.425 -5.898 -4.877 1.00 93.88 98 GLY A O 1
ATOM 818 N N . PHE A 1 99 ? -7.651 -5.777 -5.154 1.00 94.25 99 PHE A N 1
ATOM 819 C CA . PHE A 1 99 ? -7.903 -7.207 -5.165 1.00 94.25 99 PHE A CA 1
ATOM 820 C C . PHE A 1 99 ? -8.280 -7.635 -6.580 1.00 94.25 99 PHE A C 1
ATOM 822 O O . PHE A 1 99 ? -9.042 -6.944 -7.253 1.00 94.25 99 PHE A O 1
ATOM 829 N N . HIS A 1 100 ? -7.719 -8.752 -7.025 1.00 94.19 100 HIS A N 1
ATOM 830 C CA . HIS A 1 100 ? -7.995 -9.386 -8.303 1.00 94.19 100 HIS A CA 1
ATOM 831 C C . HIS A 1 100 ? -8.905 -10.600 -8.056 1.00 94.19 100 HIS A C 1
ATOM 833 O O . HIS A 1 100 ? -8.383 -11.651 -7.677 1.00 94.19 100 HIS A O 1
ATOM 839 N N . PRO A 1 101 ? -10.234 -10.478 -8.250 1.00 93.12 101 PRO A N 1
ATOM 840 C CA . PRO A 1 101 ? -11.190 -11.489 -7.797 1.00 93.12 101 PRO A CA 1
ATOM 841 C C . PRO A 1 101 ? -11.024 -12.851 -8.467 1.00 93.12 101 PRO A C 1
ATOM 843 O O . PRO A 1 101 ? -11.102 -13.870 -7.796 1.00 93.12 101 PRO A O 1
ATOM 846 N N . GLU A 1 102 ? -10.744 -12.873 -9.772 1.00 94.94 102 GLU A N 1
ATOM 847 C CA . GLU A 1 102 ? -10.595 -14.115 -10.545 1.00 94.94 102 GLU A CA 1
ATOM 848 C C . GLU A 1 102 ? -9.419 -14.974 -10.070 1.00 94.94 102 GLU A C 1
ATOM 850 O O . GLU A 1 102 ? -9.451 -16.195 -10.182 1.00 94.94 102 GLU A O 1
ATOM 855 N N . GLY A 1 103 ? -8.375 -14.332 -9.541 1.00 92.81 103 GLY A N 1
ATOM 856 C CA . GLY A 1 103 ? -7.194 -15.008 -9.009 1.00 92.81 103 GLY A CA 1
ATOM 857 C C . GLY A 1 103 ? -7.117 -15.029 -7.486 1.00 92.81 103 GLY A C 1
ATOM 858 O O . GLY A 1 103 ? -6.058 -15.390 -6.990 1.00 92.81 103 GLY A O 1
ATOM 859 N N . ASP A 1 104 ? -8.162 -14.573 -6.781 1.00 94.19 104 ASP A N 1
ATOM 860 C CA . ASP A 1 104 ? -8.197 -14.409 -5.317 1.00 94.19 104 ASP A CA 1
ATOM 861 C C . ASP A 1 104 ? -6.910 -13.779 -4.746 1.00 94.19 104 ASP A C 1
ATOM 863 O O . ASP A 1 104 ? -6.312 -14.241 -3.775 1.00 94.19 104 ASP A O 1
ATOM 867 N N . ASP A 1 105 ? -6.420 -12.730 -5.414 1.00 95.81 105 ASP A N 1
ATOM 868 C CA . ASP A 1 105 ? -5.079 -12.211 -5.156 1.00 95.81 105 ASP A CA 1
ATOM 869 C C . ASP A 1 105 ? -5.082 -10.707 -4.927 1.00 95.81 105 ASP A C 1
ATOM 871 O O . ASP A 1 105 ? -5.530 -9.914 -5.759 1.00 95.81 105 ASP A O 1
ATOM 875 N N . TYR A 1 106 ? -4.497 -10.294 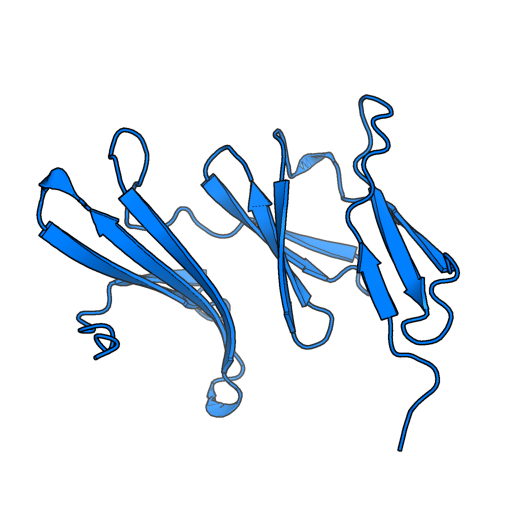-3.810 1.00 94.88 106 TYR A N 1
ATOM 876 C CA . TYR A 1 106 ? -4.171 -8.897 -3.588 1.00 94.88 106 TYR A CA 1
ATOM 877 C C . TYR A 1 106 ? -2.950 -8.508 -4.412 1.00 94.88 106 TYR A C 1
ATOM 879 O O . TYR A 1 106 ? -1.881 -9.111 -4.307 1.00 94.88 106 TYR A O 1
ATOM 887 N N . LYS A 1 107 ? -3.093 -7.442 -5.196 1.00 95.31 107 LYS A N 1
ATOM 888 C CA . LYS A 1 107 ? -2.041 -6.932 -6.066 1.00 95.31 107 LYS A CA 1
ATOM 889 C C . LYS A 1 107 ? -1.663 -5.511 -5.697 1.00 95.31 107 LYS A C 1
ATOM 891 O O . LYS A 1 107 ? -2.502 -4.692 -5.326 1.00 95.31 107 LYS A O 1
ATOM 896 N N . VAL A 1 108 ? -0.378 -5.217 -5.845 1.00 94.75 108 VAL A N 1
ATOM 897 C CA . VAL A 1 108 ? 0.161 -3.858 -5.748 1.00 94.75 108 VAL A CA 1
ATOM 898 C C . VAL A 1 108 ? 0.812 -3.541 -7.075 1.00 94.75 108 VAL A C 1
ATOM 900 O O . VAL A 1 108 ? 1.649 -4.310 -7.530 1.00 94.75 108 VAL A O 1
ATOM 903 N N . VAL A 1 109 ? 0.458 -2.421 -7.687 1.00 93.62 109 VAL A N 1
ATOM 904 C CA . VAL A 1 109 ? 1.093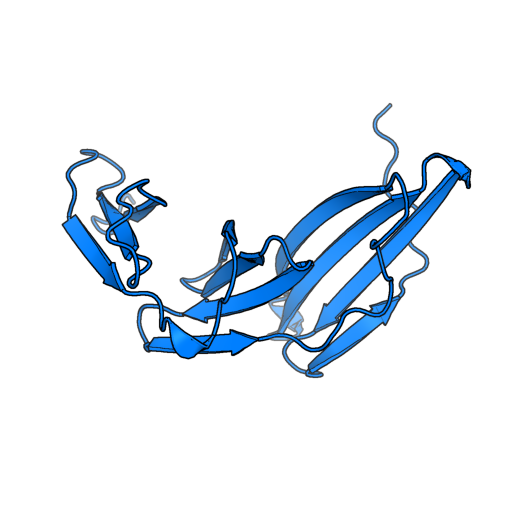 -1.931 -8.910 1.00 93.62 109 VAL A CA 1
ATOM 905 C C . VAL A 1 109 ? 1.942 -0.725 -8.550 1.00 93.62 109 VAL A C 1
ATOM 907 O O . VAL A 1 109 ? 1.460 0.210 -7.912 1.00 93.62 109 VAL A O 1
ATOM 910 N N . ARG A 1 110 ? 3.202 -0.729 -8.975 1.00 91.50 110 ARG A N 1
ATOM 911 C CA . ARG A 1 110 ? 4.083 0.438 -8.917 1.00 91.50 110 ARG A CA 1
ATOM 912 C C . ARG A 1 110 ? 4.425 0.859 -10.336 1.00 91.50 110 ARG A C 1
ATOM 914 O O . ARG A 1 110 ? 4.921 0.050 -11.112 1.00 91.50 110 ARG A O 1
ATOM 921 N N . ILE A 1 111 ? 4.181 2.127 -10.647 1.00 90.81 111 ILE A N 1
ATOM 922 C CA . ILE A 1 111 ? 4.581 2.774 -11.899 1.00 90.81 111 ILE A CA 1
ATOM 923 C C . ILE A 1 111 ? 5.641 3.809 -11.543 1.00 90.81 111 ILE A C 1
ATOM 925 O O . ILE A 1 111 ? 5.392 4.698 -10.725 1.00 90.81 111 ILE A O 1
ATOM 929 N N . LEU A 1 112 ? 6.827 3.681 -12.128 1.00 89.25 112 LEU A N 1
ATOM 930 C CA . LEU A 1 112 ? 7.981 4.529 -11.857 1.00 89.25 112 LEU A CA 1
ATOM 931 C C . LEU A 1 112 ? 8.388 5.250 -13.137 1.00 89.25 112 LEU A C 1
ATOM 933 O O . LEU A 1 112 ? 8.717 4.615 -14.133 1.00 89.25 112 LEU A O 1
ATOM 937 N N . THR A 1 113 ? 8.379 6.579 -13.105 1.00 88.06 113 THR A N 1
ATOM 938 C CA . THR A 1 113 ? 8.801 7.423 -14.227 1.00 88.06 113 THR A CA 1
ATOM 939 C C . THR A 1 113 ? 10.164 8.017 -13.920 1.00 88.06 113 THR A C 1
ATOM 941 O O . THR A 1 113 ? 10.280 8.896 -13.064 1.00 88.06 113 THR A O 1
ATOM 944 N N . PHE A 1 114 ? 11.193 7.567 -14.632 1.00 87.44 114 PHE A N 1
ATOM 945 C CA . PHE A 1 114 ? 12.570 8.026 -14.474 1.00 87.44 114 PHE A CA 1
ATOM 946 C C . PHE A 1 114 ? 12.844 9.220 -15.385 1.00 87.44 114 PHE A C 1
ATOM 948 O O . PHE A 1 114 ? 13.161 9.053 -16.562 1.00 87.44 114 PHE A O 1
ATOM 955 N N . LEU A 1 115 ? 12.777 10.435 -14.830 1.00 80.44 115 LEU A N 1
ATOM 956 C CA . LEU A 1 115 ? 12.837 11.680 -15.609 1.00 80.44 115 LEU A CA 1
ATOM 957 C C . LEU A 1 115 ? 14.127 11.814 -16.428 1.00 80.44 115 LEU A C 1
ATOM 959 O O . LEU A 1 115 ? 14.085 12.206 -17.586 1.00 80.44 115 LEU A O 1
ATOM 963 N N . ARG A 1 116 ? 15.276 11.435 -15.854 1.00 83.12 116 ARG A N 1
ATOM 964 C CA . ARG A 1 116 ? 16.577 11.524 -16.543 1.00 83.12 116 ARG A CA 1
ATOM 965 C C . ARG A 1 116 ? 16.751 10.517 -17.680 1.00 83.12 116 ARG A C 1
ATOM 967 O O . ARG A 1 116 ? 17.573 10.746 -18.555 1.00 83.12 116 ARG A O 1
ATOM 974 N N . ARG A 1 117 ? 16.040 9.388 -17.632 1.00 81.00 117 ARG A N 1
ATOM 975 C CA . ARG A 1 117 ? 16.156 8.306 -18.624 1.00 81.00 117 ARG A CA 1
ATOM 976 C C . ARG A 1 117 ? 15.011 8.316 -19.633 1.00 81.00 117 ARG A C 1
ATOM 978 O O . ARG A 1 117 ? 15.092 7.603 -20.620 1.00 81.00 117 ARG A O 1
ATOM 985 N N . ASN A 1 118 ? 13.962 9.096 -19.372 1.00 83.12 118 ASN A N 1
ATOM 986 C CA . ASN A 1 118 ? 12.703 9.063 -20.110 1.00 83.12 118 ASN A CA 1
ATOM 987 C C . ASN A 1 118 ? 12.118 7.639 -20.225 1.00 83.12 118 ASN A C 1
ATOM 989 O O . ASN A 1 118 ? 11.612 7.239 -21.268 1.00 83.12 118 ASN A O 1
ATOM 993 N N . VAL A 1 119 ? 12.230 6.855 -19.147 1.00 85.38 119 VAL A N 1
ATOM 994 C CA . VAL A 1 119 ? 11.738 5.470 -19.074 1.00 85.38 119 VAL A CA 1
ATOM 995 C C . VAL A 1 119 ? 10.615 5.388 -18.052 1.00 85.38 119 VAL A C 1
ATOM 997 O O . VAL A 1 119 ? 10.707 5.983 -16.972 1.00 85.38 119 VAL A O 1
ATOM 1000 N N . ILE A 1 120 ? 9.580 4.617 -18.383 1.00 88.31 120 ILE A N 1
ATOM 1001 C CA . ILE A 1 120 ? 8.561 4.188 -17.432 1.00 88.31 120 ILE A CA 1
ATOM 1002 C C . ILE A 1 120 ? 8.741 2.698 -17.183 1.00 88.31 120 ILE A C 1
ATOM 1004 O O . ILE A 1 120 ? 8.733 1.907 -18.121 1.00 88.31 120 ILE A O 1
ATOM 1008 N N . GLU A 1 121 ? 8.892 2.323 -15.920 1.00 90.25 121 GLU A N 1
ATOM 1009 C CA . GLU A 1 121 ? 8.925 0.926 -15.513 1.00 90.25 121 GLU A CA 1
ATOM 1010 C C . GLU A 1 121 ? 7.717 0.614 -14.638 1.00 90.25 121 GLU A C 1
ATOM 1012 O O . GLU A 1 121 ? 7.317 1.414 -13.784 1.00 90.25 121 GLU A O 1
ATOM 1017 N N . VAL A 1 122 ? 7.138 -0.564 -14.854 1.00 92.44 122 VAL A N 1
ATOM 1018 C CA . VAL A 1 122 ? 5.978 -1.033 -14.106 1.00 92.44 122 VAL A CA 1
ATOM 1019 C C . VAL A 1 122 ? 6.294 -2.386 -13.491 1.00 92.44 122 VAL A C 1
ATOM 1021 O O . VAL A 1 122 ? 6.807 -3.293 -14.149 1.00 92.44 122 VAL A O 1
ATOM 1024 N N . GLU A 1 123 ? 5.964 -2.537 -12.218 1.00 93.94 123 GLU A N 1
ATOM 1025 C CA . GLU A 1 123 ? 6.051 -3.808 -11.511 1.00 93.94 123 GLU A CA 1
ATOM 1026 C C . GLU A 1 123 ? 4.779 -4.068 -10.710 1.00 93.94 123 GLU A C 1
ATOM 1028 O O . GLU A 1 123 ? 4.101 -3.146 -10.247 1.00 93.94 123 GLU A O 1
ATOM 1033 N N . VAL A 1 124 ? 4.455 -5.348 -10.565 1.00 95.62 124 VAL A N 1
ATOM 1034 C CA . VAL A 1 124 ? 3.260 -5.818 -9.876 1.00 95.62 124 VAL A CA 1
ATOM 1035 C C . VAL A 1 124 ? 3.659 -6.841 -8.828 1.00 95.62 124 VAL A C 1
ATOM 1037 O O . VAL A 1 124 ? 4.313 -7.833 -9.147 1.00 95.62 124 VAL A O 1
ATOM 1040 N N . TYR A 1 125 ? 3.248 -6.611 -7.588 1.00 96.06 125 TYR A N 1
ATOM 1041 C CA . TYR A 1 125 ? 3.293 -7.603 -6.524 1.00 96.06 125 TYR A CA 1
ATOM 1042 C C . TYR A 1 125 ? 2.056 -8.493 -6.587 1.00 96.06 125 TYR A C 1
ATOM 1044 O O . TYR A 1 125 ? 0.950 -7.998 -6.810 1.00 96.06 125 TYR A O 1
ATOM 1052 N N . SER A 1 126 ? 2.246 -9.783 -6.335 1.00 96.44 126 SER A N 1
ATOM 1053 C CA . SER A 1 126 ? 1.182 -10.742 -6.049 1.00 96.44 126 SER A CA 1
ATOM 1054 C C . SER A 1 126 ? 1.326 -11.211 -4.608 1.00 96.44 126 SER A C 1
ATOM 1056 O O . SER A 1 126 ? 2.395 -11.676 -4.209 1.00 96.44 126 SER A O 1
ATOM 105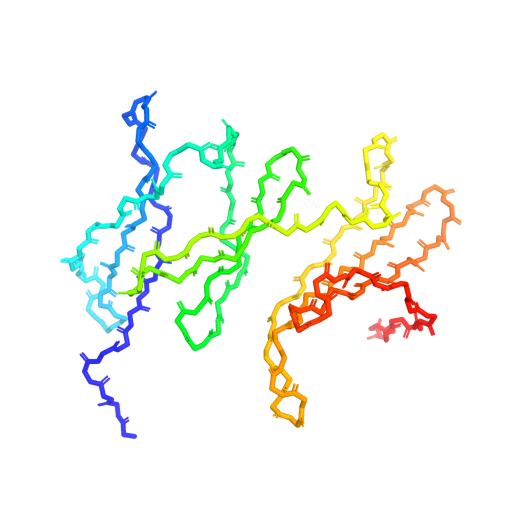8 N N . HIS A 1 127 ? 0.257 -11.089 -3.823 1.00 94.12 127 HIS A N 1
ATOM 1059 C CA . HIS A 1 127 ? 0.238 -11.604 -2.461 1.00 94.12 127 HIS A CA 1
ATOM 1060 C C . HIS A 1 127 ? 0.272 -13.129 -2.438 1.00 94.12 127 HIS A C 1
ATOM 1062 O O . HIS A 1 127 ? 0.978 -13.694 -1.608 1.00 94.12 127 HIS A O 1
ATOM 1068 N N . MET A 1 128 ? -0.442 -13.765 -3.367 1.00 94.62 128 MET A N 1
ATOM 1069 C CA . MET A 1 128 ? -0.484 -15.214 -3.537 1.00 94.62 128 MET A CA 1
ATOM 1070 C C . MET A 1 128 ? 0.897 -15.803 -3.855 1.00 94.62 128 MET A C 1
ATOM 1072 O O . MET A 1 128 ? 1.271 -16.821 -3.286 1.00 94.62 128 MET A O 1
ATOM 1076 N N . LEU A 1 129 ? 1.667 -15.159 -4.739 1.00 95.62 129 LEU A N 1
ATOM 1077 C CA . LEU A 1 129 ? 3.010 -15.622 -5.122 1.00 95.62 129 LEU A CA 1
ATOM 1078 C C . LEU A 1 129 ? 4.121 -15.094 -4.206 1.00 95.62 129 LEU A C 1
ATOM 1080 O O . LEU A 1 129 ? 5.285 -15.433 -4.394 1.00 95.62 129 LEU A O 1
ATOM 1084 N N . GLU A 1 130 ? 3.776 -14.203 -3.278 1.00 94.94 130 GLU A N 1
ATOM 1085 C CA . GLU A 1 130 ? 4.708 -13.447 -2.440 1.00 94.94 130 GLU A CA 1
ATOM 1086 C C . GLU A 1 130 ? 5.857 -12.769 -3.206 1.00 94.94 130 GLU A C 1
ATOM 1088 O O . GLU A 1 130 ? 6.935 -12.544 -2.658 1.00 94.94 130 GLU A O 1
ATOM 1093 N N . ALA A 1 131 ? 5.622 -12.398 -4.465 1.00 95.31 131 ALA A N 1
ATOM 1094 C CA . ALA A 1 131 ? 6.671 -11.961 -5.373 1.00 95.31 131 ALA A CA 1
ATOM 1095 C C . ALA A 1 131 ? 6.263 -10.744 -6.201 1.00 95.31 131 ALA A C 1
ATOM 1097 O O . ALA A 1 131 ? 5.093 -10.527 -6.532 1.00 95.31 131 ALA A O 1
ATOM 1098 N N . TRP A 1 132 ? 7.277 -9.966 -6.573 1.00 96.19 132 TRP A N 1
ATOM 1099 C CA . TRP A 1 132 ? 7.175 -8.906 -7.566 1.00 96.19 132 TRP A CA 1
ATOM 1100 C C . TRP A 1 132 ? 7.525 -9.446 -8.946 1.00 96.19 132 TRP A C 1
ATOM 1102 O O . TRP A 1 132 ? 8.432 -10.264 -9.096 1.00 96.19 132 TRP A O 1
ATOM 1112 N N . ARG A 1 133 ? 6.855 -8.927 -9.970 1.00 95.56 133 ARG A N 1
ATOM 1113 C CA . ARG A 1 133 ? 7.229 -9.129 -11.371 1.00 95.56 133 ARG A CA 1
ATOM 1114 C C . ARG A 1 133 ? 7.213 -7.804 -12.111 1.00 95.56 133 ARG A C 1
ATOM 1116 O O . ARG A 1 133 ? 6.308 -6.997 -11.907 1.00 95.56 133 ARG A O 1
ATOM 1123 N N . ARG A 1 134 ? 8.181 -7.592 -12.998 1.00 94.81 134 ARG A N 1
ATOM 1124 C CA . ARG A 1 134 ? 8.127 -6.481 -13.955 1.00 94.81 134 ARG A CA 1
ATOM 1125 C C . ARG A 1 134 ? 7.120 -6.812 -15.047 1.00 94.81 134 ARG A C 1
ATOM 1127 O O . ARG A 1 134 ? 6.988 -7.972 -15.437 1.00 94.81 134 ARG A O 1
ATOM 1134 N N . ILE A 1 135 ? 6.409 -5.801 -15.525 1.00 92.12 135 ILE A N 1
ATOM 1135 C CA . ILE A 1 135 ? 5.529 -5.933 -16.680 1.00 92.12 135 ILE A CA 1
ATOM 1136 C C . ILE A 1 135 ? 5.929 -4.915 -17.739 1.00 92.12 135 ILE A C 1
ATOM 1138 O O . ILE A 1 135 ? 6.178 -3.748 -17.440 1.00 92.12 135 ILE A O 1
ATOM 1142 N N . ASN A 1 136 ? 5.960 -5.369 -18.988 1.00 84.62 136 ASN A N 1
ATOM 1143 C CA . ASN A 1 136 ? 6.149 -4.503 -20.144 1.00 84.62 136 ASN A CA 1
ATOM 1144 C C . A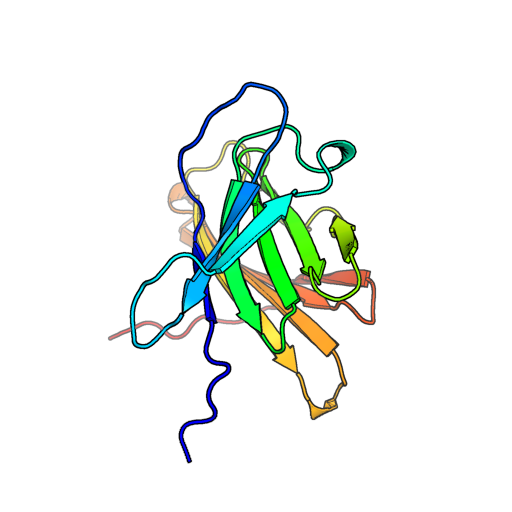SN A 1 136 ? 4.788 -3.902 -20.501 1.00 84.62 136 ASN A C 1
ATOM 1146 O O . ASN A 1 136 ? 4.117 -4.359 -21.421 1.00 84.62 136 ASN A O 1
ATOM 1150 N N . ALA A 1 137 ? 4.342 -2.942 -19.697 1.00 73.19 137 ALA A N 1
ATOM 1151 C CA . ALA A 1 137 ? 3.112 -2.207 -19.936 1.00 73.19 137 ALA A CA 1
ATOM 1152 C C . ALA A 1 137 ? 3.460 -0.786 -20.373 1.00 73.19 137 ALA A C 1
ATOM 1154 O O . ALA A 1 137 ? 4.236 -0.107 -19.702 1.00 73.19 137 ALA A O 1
ATOM 1155 N N . VAL A 1 138 ? 2.863 -0.332 -21.474 1.00 69.88 138 VAL A N 1
ATOM 1156 C CA . VAL A 1 138 ? 2.826 1.091 -21.816 1.00 69.88 138 VAL A CA 1
ATOM 1157 C C . VAL A 1 138 ? 1.676 1.686 -21.002 1.00 69.88 138 VAL A C 1
ATOM 1159 O O . VAL A 1 138 ? 0.528 1.302 -21.237 1.00 69.88 138 VAL A O 1
ATOM 1162 N N . PRO A 1 139 ? 1.934 2.547 -20.001 1.00 64.44 139 PRO A N 1
ATOM 1163 C CA . PRO A 1 139 ? 0.846 3.190 -19.281 1.00 64.44 139 PRO A CA 1
ATOM 1164 C C . PRO A 1 139 ? 0.039 4.041 -20.268 1.00 64.44 139 PRO A C 1
ATOM 1166 O O . PRO A 1 139 ? 0.647 4.677 -21.133 1.00 64.44 139 PRO A O 1
ATOM 1169 N N . PRO A 1 140 ? -1.298 4.089 -20.154 1.00 61.88 140 PRO A N 1
ATOM 1170 C CA . PRO A 1 140 ? -2.098 4.968 -20.992 1.00 61.88 140 PRO A CA 1
ATOM 1171 C C . PRO A 1 140 ? -1.620 6.413 -20.811 1.00 61.88 140 PRO A C 1
ATOM 1173 O O . PRO A 1 140 ? -1.583 6.934 -19.695 1.00 61.88 140 PRO A O 1
ATOM 1176 N N . THR A 1 141 ? -1.211 7.049 -21.907 1.00 61.44 141 THR A N 1
ATOM 1177 C CA . THR A 1 141 ? -0.906 8.478 -21.923 1.00 61.44 141 THR A CA 1
ATOM 1178 C C . THR A 1 141 ? -2.224 9.233 -21.882 1.00 61.44 141 THR A C 1
ATOM 1180 O O . THR A 1 141 ? -3.051 9.082 -22.777 1.00 61.44 141 THR A O 1
ATOM 1183 N N . SER A 1 142 ? -2.446 10.025 -20.836 1.00 55.78 142 SER A N 1
ATOM 1184 C CA . SER A 1 142 ? -3.534 11.001 -20.828 1.00 55.78 142 SER A CA 1
ATOM 1185 C C . SER A 1 142 ? -3.271 12.019 -21.941 1.00 55.78 142 SER A C 1
ATOM 1187 O O . SER A 1 142 ? -2.279 12.749 -21.856 1.00 55.78 142 SER A O 1
ATOM 1189 N N . HIS A 1 143 ? -4.103 11.996 -22.985 1.00 40.91 143 HIS A N 1
ATOM 1190 C CA . HIS A 1 143 ? -4.192 13.051 -23.996 1.00 40.91 143 HIS A CA 1
ATOM 1191 C C . HIS A 1 143 ? -4.882 14.288 -23.422 1.00 40.91 143 HIS A C 1
ATOM 1193 O O . HIS A 1 143 ? -5.783 14.107 -22.569 1.00 40.91 143 HIS A O 1
#

Foldseek 3Di:
DDDQDDWDWAQDPDCPPQWGKIWIARPPPRHTDDIFTQPRVPAPADKDFPDDDPQWTWMAGPVGWIWIARRVVRDIDTAPDEPDDPPPFPKDKDKDWDADVVVRWTKIKIWIQGPVVRDIWIWMATPVVSDIDTDPDDPDDDD

Secondary structure (DSSP, 8-state):
---TT-EEEE-----BTTB-EEEEEETTT--EEEEEE--GGG--S-EEEEEEETTEEEEEETTS-EEEEETTTTEEEEPPPPSS--TTS-EEEEEEEEEEGGGTEEEEEEEEEETTTTEEEEEEEETTTTEEEEE---PPP--

Sequence (143 aa):
MKTTYDRLLVQTRESRMDRKFLSLFCADSFAKFSEIELPMIKIKSYFRIVSSYNGVVYLYDSDYETYLWNPSIRKFKRLSQALIDRRGLLARSAIGFGFHPEGDDYKVVRILTFLRRNVIEVEVYSHMLEAWRRINAVPPTSH

InterPro domains:
  IPR050796 SCF complex F-box component [PTHR31672] (26-140)